Protein AF-A0A698H9S6-F1 (afdb_monomer_lite)

Structure (mmCIF, N/CA/C/O backbone):
data_AF-A0A698H9S6-F1
#
_entry.id   AF-A0A698H9S6-F1
#
loop_
_atom_site.group_PDB
_atom_site.id
_atom_site.type_symbol
_atom_site.label_atom_id
_atom_site.label_alt_id
_atom_site.label_comp_id
_atom_site.label_asym_id
_atom_site.label_entity_id
_atom_site.label_seq_id
_atom_site.pdbx_PDB_ins_code
_atom_site.Cartn_x
_atom_site.Cartn_y
_atom_site.Cartn_z
_atom_site.occupancy
_atom_site.B_iso_or_equiv
_atom_site.auth_seq_id
_atom_site.auth_comp_id
_atom_s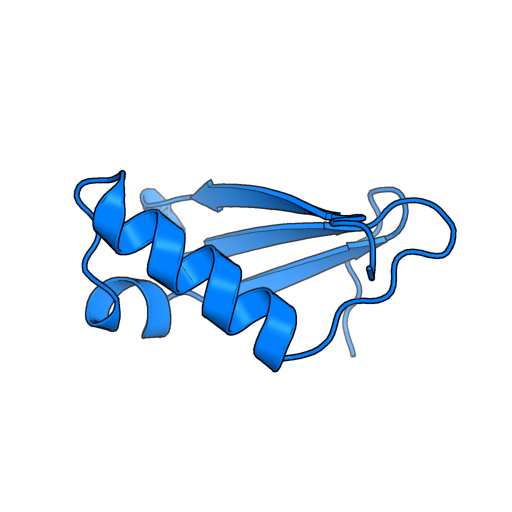ite.auth_asym_id
_atom_site.auth_atom_id
_atom_site.pdbx_PDB_model_num
ATOM 1 N N . MET A 1 1 ? 12.576 16.327 -6.090 1.00 32.53 1 MET A N 1
ATOM 2 C CA . MET A 1 1 ? 11.104 16.261 -6.006 1.00 32.53 1 MET A CA 1
ATOM 3 C C . MET A 1 1 ? 10.687 14.962 -6.669 1.00 32.53 1 MET A C 1
ATOM 5 O O . MET A 1 1 ? 10.702 14.899 -7.888 1.00 32.53 1 MET A O 1
ATOM 9 N N . ILE A 1 2 ? 10.474 13.912 -5.874 1.00 39.59 2 ILE A N 1
ATOM 10 C CA . ILE A 1 2 ? 9.966 12.617 -6.345 1.00 39.59 2 ILE A CA 1
ATOM 11 C C . ILE A 1 2 ? 8.451 12.797 -6.464 1.00 39.59 2 ILE A C 1
ATOM 13 O O . ILE A 1 2 ? 7.805 13.214 -5.502 1.00 39.59 2 ILE A O 1
ATOM 17 N N . GLY A 1 3 ? 7.932 12.647 -7.681 1.00 45.50 3 GLY A N 1
ATOM 18 C CA . GLY A 1 3 ? 6.510 12.767 -7.976 1.00 45.50 3 GLY A CA 1
ATOM 19 C C . GLY A 1 3 ? 5.727 11.683 -7.247 1.00 45.50 3 GLY A C 1
ATOM 20 O O . GLY A 1 3 ? 6.203 10.563 -7.080 1.00 45.50 3 GLY A O 1
ATOM 21 N N . ARG A 1 4 ? 4.543 12.047 -6.756 1.00 58.50 4 ARG A N 1
ATOM 22 C CA . ARG A 1 4 ? 3.581 11.114 -6.167 1.00 58.50 4 ARG A CA 1
ATOM 23 C C . ARG A 1 4 ? 3.006 10.256 -7.294 1.00 58.50 4 ARG A C 1
ATOM 25 O O . ARG A 1 4 ? 1.969 10.596 -7.850 1.00 58.50 4 ARG A O 1
ATOM 32 N N . ASP A 1 5 ? 3.700 9.185 -7.652 1.00 69.19 5 ASP A N 1
ATOM 33 C CA . ASP A 1 5 ? 3.356 8.373 -8.825 1.00 69.19 5 ASP A CA 1
ATOM 34 C C . ASP A 1 5 ? 2.411 7.207 -8.484 1.00 69.19 5 ASP A C 1
ATOM 36 O O . ASP A 1 5 ? 2.374 6.210 -9.203 1.00 69.19 5 ASP A O 1
ATOM 40 N N . PHE A 1 6 ? 1.667 7.281 -7.375 1.00 78.50 6 PHE A N 1
ATOM 41 C CA . PHE A 1 6 ? 0.679 6.261 -7.033 1.00 78.50 6 PHE A CA 1
ATOM 42 C C . PHE A 1 6 ? -0.620 6.866 -6.499 1.00 78.50 6 PHE A C 1
ATOM 44 O O . PHE A 1 6 ? -0.624 7.854 -5.762 1.00 78.50 6 PHE A O 1
ATOM 51 N N . LEU A 1 7 ? -1.736 6.253 -6.883 1.00 84.56 7 LEU A N 1
ATOM 52 C CA . LEU A 1 7 ? -3.059 6.524 -6.328 1.00 84.56 7 LEU A CA 1
ATOM 53 C C . LEU A 1 7 ? -3.316 5.565 -5.168 1.00 84.56 7 LEU A C 1
ATOM 55 O O . LEU A 1 7 ? -2.730 4.485 -5.109 1.00 84.56 7 LEU A O 1
ATOM 59 N N . TYR A 1 8 ? -4.223 5.918 -4.263 1.00 84.69 8 TYR A N 1
ATOM 60 C CA . TYR A 1 8 ? -4.642 5.000 -3.212 1.00 84.69 8 TYR A CA 1
ATOM 61 C C . TYR A 1 8 ? -6.155 4.994 -3.006 1.00 84.69 8 TYR A C 1
ATOM 63 O O . TYR A 1 8 ? -6.855 5.957 -3.318 1.00 84.69 8 TYR A O 1
ATOM 71 N N . SER A 1 9 ? -6.662 3.893 -2.457 1.00 87.25 9 SER A N 1
ATOM 72 C CA . SER A 1 9 ? -8.047 3.756 -2.013 1.00 87.25 9 SER A CA 1
ATOM 73 C C . SER A 1 9 ? -8.106 2.983 -0.699 1.00 87.25 9 SER A C 1
ATOM 75 O O . SER A 1 9 ? -7.404 1.986 -0.534 1.00 87.25 9 SER A O 1
ATOM 77 N N . ILE A 1 10 ? -8.931 3.443 0.244 1.00 87.00 10 ILE A N 1
ATOM 78 C CA . ILE A 1 10 ? -9.091 2.814 1.560 1.00 87.00 10 ILE A CA 1
ATOM 79 C C . ILE A 1 10 ? -10.465 2.156 1.634 1.00 87.00 10 ILE A C 1
ATOM 81 O O . ILE A 1 10 ? -11.496 2.813 1.493 1.00 87.00 10 ILE A O 1
ATOM 85 N N . HIS A 1 11 ? -10.474 0.858 1.914 1.00 89.31 11 HIS A N 1
ATOM 86 C CA . HIS A 1 11 ? -11.673 0.044 2.070 1.00 89.31 11 HIS A CA 1
ATOM 87 C C . HIS A 1 11 ? -11.860 -0.318 3.549 1.00 89.31 11 HIS A C 1
ATOM 89 O O . HIS A 1 11 ? -11.260 -1.280 4.038 1.00 89.31 11 HIS A O 1
ATOM 95 N N . LYS A 1 12 ? -12.683 0.469 4.264 1.00 87.19 12 LYS A N 1
ATOM 96 C CA . LYS A 1 12 ? -12.971 0.302 5.708 1.00 87.19 12 LYS A CA 1
ATOM 97 C C . LYS A 1 12 ? -13.505 -1.089 6.045 1.00 87.19 12 LYS A C 1
ATOM 99 O O . LYS A 1 12 ? -13.042 -1.734 6.978 1.00 87.19 12 LYS A O 1
ATOM 104 N N . ASP A 1 13 ? -14.463 -1.558 5.254 1.00 89.75 13 ASP A N 1
ATOM 105 C CA . ASP A 1 13 ? -15.136 -2.850 5.404 1.00 89.75 13 ASP A CA 1
ATOM 106 C C . ASP A 1 13 ? -14.163 -4.034 5.337 1.00 89.75 13 ASP A C 1
ATOM 108 O O . ASP A 1 13 ? -14.312 -5.009 6.071 1.00 89.75 13 ASP A O 1
ATOM 112 N N . LYS A 1 14 ? -13.137 -3.924 4.489 1.00 92.31 14 LYS A N 1
ATOM 113 C CA . LYS A 1 14 ? -12.130 -4.971 4.265 1.00 92.31 14 LYS A CA 1
ATOM 114 C C . LYS A 1 14 ? -10.843 -4.757 5.052 1.00 92.31 14 LYS A C 1
ATOM 116 O O . LYS A 1 14 ? -9.909 -5.535 4.868 1.00 92.31 14 LYS A O 1
ATOM 121 N N . LYS A 1 15 ? -10.746 -3.682 5.843 1.00 91.44 15 LYS A N 1
ATOM 122 C CA . LYS A 1 15 ? -9.490 -3.214 6.451 1.00 91.44 15 LYS A CA 1
ATOM 123 C C . LYS A 1 15 ? -8.318 -3.264 5.466 1.00 91.44 15 LYS A C 1
ATOM 125 O O . LYS A 1 15 ? -7.277 -3.858 5.737 1.00 91.44 15 LYS A O 1
ATOM 130 N N . SER A 1 16 ? -8.531 -2.722 4.271 1.00 91.50 16 SER A N 1
ATOM 131 C CA . SER A 1 16 ? -7.578 -2.830 3.165 1.00 91.50 16 SER A CA 1
ATOM 132 C C . SER A 1 16 ? -7.221 -1.460 2.601 1.00 91.50 16 SER A C 1
ATOM 134 O O . SER A 1 16 ? -8.095 -0.610 2.432 1.00 91.50 16 SER A O 1
ATOM 136 N N . ILE A 1 17 ? -5.946 -1.265 2.275 1.00 89.50 17 ILE A N 1
ATOM 137 C CA . ILE A 1 17 ? -5.431 -0.082 1.579 1.00 89.50 17 ILE A CA 1
ATOM 138 C C . ILE A 1 17 ? -4.899 -0.549 0.230 1.00 89.50 17 ILE A C 1
ATOM 140 O O . ILE A 1 17 ? -4.010 -1.396 0.170 1.00 89.50 17 ILE A O 1
ATOM 144 N N . TYR A 1 18 ? -5.452 -0.031 -0.859 1.00 91.00 18 TYR A N 1
ATOM 145 C CA . TYR A 1 18 ? -5.010 -0.352 -2.213 1.00 91.00 18 TYR A CA 1
ATOM 146 C C . TYR A 1 18 ? -4.133 0.775 -2.725 1.00 91.00 18 TYR A C 1
ATOM 148 O O . TYR A 1 18 ? -4.566 1.922 -2.745 1.00 91.00 18 TYR A O 1
ATOM 156 N N . LEU A 1 19 ? -2.911 0.438 -3.121 1.00 89.75 19 LEU A N 1
ATOM 157 C CA . LEU A 1 19 ? -1.913 1.338 -3.681 1.00 89.75 19 LEU A CA 1
ATOM 158 C C . LEU A 1 19 ? -1.785 1.007 -5.168 1.00 89.75 19 LEU A C 1
ATOM 160 O O . LEU A 1 1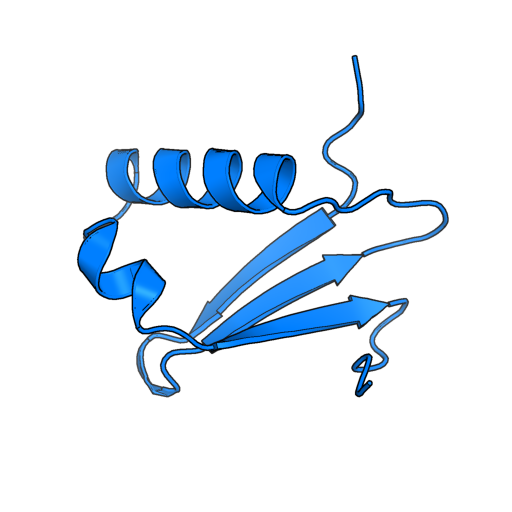9 ? -1.421 -0.111 -5.524 1.00 89.75 19 LEU A O 1
ATOM 164 N N . PHE A 1 20 ? -2.119 1.953 -6.036 1.00 89.12 20 PHE A N 1
ATOM 165 C CA . PHE A 1 20 ? -2.121 1.786 -7.485 1.00 89.12 20 PHE A CA 1
ATOM 166 C C . PHE A 1 20 ? -0.939 2.531 -8.093 1.00 89.12 20 PHE A C 1
ATOM 168 O O . PHE A 1 20 ? -0.900 3.759 -8.072 1.00 89.12 20 PHE A O 1
ATOM 175 N N . CYS A 1 21 ? -0.001 1.780 -8.653 1.00 87.50 21 CYS A N 1
ATOM 176 C CA . CYS A 1 21 ? 1.199 2.287 -9.302 1.00 87.50 21 CYS A CA 1
ATOM 177 C C . CYS A 1 21 ? 1.057 2.212 -10.833 1.00 87.50 21 CYS A C 1
ATOM 179 O O . CYS A 1 21 ? 0.651 1.178 -11.379 1.00 87.50 21 CYS A O 1
ATOM 181 N N . GLU A 1 22 ? 1.456 3.278 -11.527 1.00 81.75 22 GLU A N 1
ATOM 182 C CA . GLU A 1 22 ? 1.435 3.401 -12.989 1.00 81.75 22 GLU A CA 1
ATOM 183 C C . GLU A 1 22 ? 2.833 3.717 -13.547 1.00 81.75 22 GLU A C 1
ATOM 185 O O . GLU A 1 22 ? 3.464 4.687 -13.158 1.00 81.75 22 GLU A O 1
ATOM 190 N N . ASN A 1 23 ? 3.308 2.910 -14.504 1.00 72.19 23 ASN A N 1
ATOM 191 C CA . ASN A 1 23 ? 4.500 3.142 -15.343 1.00 72.19 23 ASN A CA 1
AT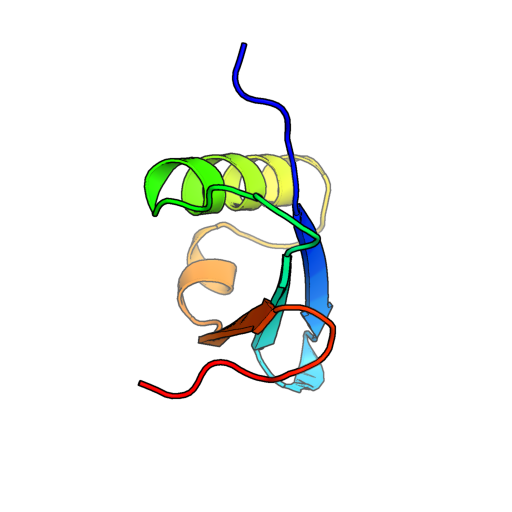OM 192 C C . ASN A 1 23 ? 5.667 3.960 -14.726 1.00 72.19 23 ASN A C 1
ATOM 194 O O . ASN A 1 23 ? 5.717 5.183 -14.835 1.00 72.19 23 ASN A O 1
ATOM 198 N N . LYS A 1 24 ? 6.695 3.253 -14.231 1.00 75.00 24 LYS A N 1
ATOM 199 C CA . LYS A 1 24 ? 7.902 3.799 -13.568 1.00 75.00 24 LYS A CA 1
ATOM 200 C C . LYS A 1 24 ? 7.668 4.434 -12.192 1.00 75.00 24 LYS A C 1
ATOM 202 O O . LYS A 1 24 ? 8.625 4.991 -11.656 1.00 75.00 24 LYS A O 1
ATOM 207 N N . SER A 1 25 ? 6.480 4.289 -11.596 1.00 77.06 25 SER A N 1
ATOM 208 C CA . SER A 1 25 ? 6.279 4.646 -10.189 1.00 77.06 25 SER A CA 1
ATOM 209 C C . SER A 1 25 ? 7.335 4.001 -9.306 1.00 77.06 25 SER A C 1
ATOM 211 O O . SER A 1 25 ? 7.578 2.792 -9.377 1.00 77.06 25 SER A O 1
ATOM 213 N N . ILE A 1 26 ? 7.914 4.810 -8.431 1.00 79.62 26 ILE A N 1
ATOM 214 C CA . ILE A 1 26 ? 8.714 4.329 -7.316 1.00 79.62 26 ILE A CA 1
ATOM 215 C C . ILE A 1 26 ? 7.839 4.454 -6.079 1.00 79.62 26 ILE A C 1
ATOM 217 O O . ILE A 1 26 ? 7.345 5.536 -5.769 1.00 79.62 26 ILE A O 1
ATOM 221 N N . ILE A 1 27 ? 7.639 3.333 -5.396 1.00 80.81 27 ILE A N 1
ATOM 222 C CA . ILE A 1 27 ? 6.964 3.298 -4.109 1.00 80.81 27 ILE A CA 1
ATOM 223 C C . ILE A 1 27 ? 7.914 2.699 -3.081 1.00 80.81 27 ILE A C 1
ATOM 225 O O . ILE A 1 27 ? 8.495 1.635 -3.293 1.00 80.81 27 ILE A O 1
ATOM 229 N N . ASP A 1 28 ? 8.090 3.413 -1.981 1.00 82.94 28 ASP A N 1
ATOM 230 C CA . ASP A 1 28 ? 8.898 2.995 -0.846 1.00 82.94 28 ASP A CA 1
ATOM 231 C C . ASP A 1 28 ? 8.083 3.128 0.449 1.00 82.94 28 ASP A C 1
ATOM 233 O O . ASP A 1 28 ? 7.048 3.802 0.494 1.00 82.94 28 ASP A O 1
ATOM 237 N N . CYS A 1 29 ? 8.541 2.463 1.510 1.00 82.56 29 CYS A N 1
ATOM 238 C CA . CYS A 1 29 ? 7.820 2.424 2.780 1.00 82.56 29 CYS A CA 1
ATOM 239 C C . CYS A 1 29 ? 7.632 3.814 3.410 1.00 82.56 29 CYS A C 1
ATOM 241 O O . CYS A 1 29 ? 6.611 4.043 4.057 1.00 82.56 29 CYS A O 1
ATOM 243 N N . GLN A 1 30 ? 8.583 4.737 3.228 1.00 84.94 30 GLN A N 1
ATOM 244 C CA . GLN A 1 30 ? 8.483 6.095 3.763 1.00 84.94 30 GLN A CA 1
ATOM 245 C C . GLN A 1 30 ? 7.412 6.889 3.011 1.00 84.94 30 GLN A C 1
ATOM 247 O O . GLN A 1 30 ? 6.556 7.506 3.643 1.00 84.94 30 GLN A O 1
ATOM 252 N N . SER A 1 31 ? 7.401 6.814 1.681 1.00 83.88 31 SER A N 1
ATOM 253 C CA . SER A 1 31 ? 6.379 7.448 0.842 1.00 83.88 31 SER A CA 1
ATOM 254 C C . SER A 1 31 ? 4.962 6.966 1.191 1.00 83.88 31 SER A C 1
ATOM 256 O O . SER A 1 31 ? 4.034 7.773 1.253 1.00 83.88 31 SER A O 1
ATOM 258 N N . ILE A 1 32 ? 4.785 5.670 1.482 1.00 81.62 32 ILE A N 1
ATOM 259 C CA . ILE A 1 32 ? 3.506 5.120 1.968 1.00 81.62 32 ILE A CA 1
ATOM 260 C C . ILE A 1 32 ? 3.147 5.719 3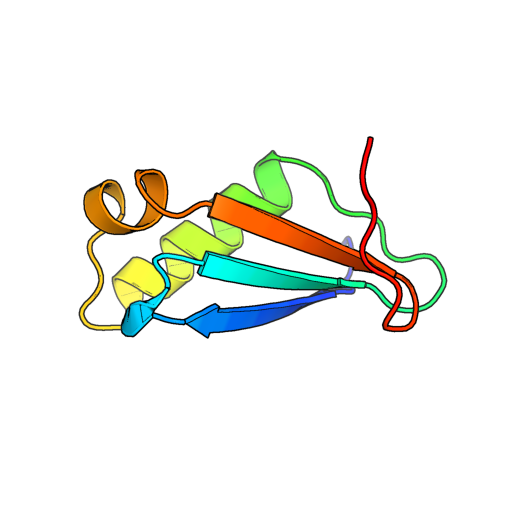.333 1.00 81.62 32 ILE A C 1
ATOM 262 O O . ILE A 1 32 ? 2.033 6.205 3.518 1.00 81.62 32 ILE A O 1
ATOM 266 N N . TYR A 1 33 ? 4.085 5.708 4.282 1.00 82.38 33 TYR A N 1
ATOM 267 C CA . TYR A 1 33 ? 3.870 6.227 5.634 1.00 82.38 33 TYR A CA 1
ATOM 268 C C . TYR A 1 33 ? 3.436 7.699 5.630 1.00 82.38 33 TYR A C 1
ATOM 270 O O . TYR A 1 33 ? 2.467 8.064 6.293 1.00 82.38 33 TYR A O 1
ATOM 278 N N . GLU A 1 34 ? 4.122 8.548 4.864 1.00 84.06 34 GLU A N 1
ATOM 279 C CA . GLU A 1 34 ? 3.829 9.982 4.797 1.00 84.06 34 GLU A CA 1
ATOM 280 C C . GLU A 1 34 ? 2.441 10.276 4.211 1.00 84.06 34 GLU A C 1
ATOM 282 O O . GLU A 1 34 ? 1.767 11.200 4.669 1.00 84.06 34 GLU A O 1
ATOM 287 N N . GLU A 1 35 ? 1.987 9.506 3.218 1.00 80.06 35 GLU A N 1
ATOM 288 C CA . GLU A 1 35 ? 0.631 9.654 2.676 1.00 80.06 35 GLU A CA 1
ATOM 289 C C . GLU A 1 35 ? -0.442 9.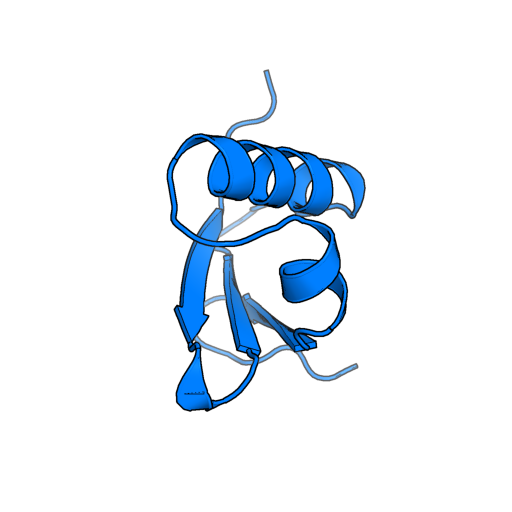149 3.649 1.00 80.06 35 GLU A C 1
ATOM 291 O O . GLU A 1 35 ? -1.462 9.816 3.824 1.00 80.06 35 GLU A O 1
ATOM 296 N N . LEU A 1 36 ? -0.199 8.045 4.363 1.00 78.62 36 LEU A N 1
ATOM 297 C CA . LEU A 1 36 ? -1.112 7.575 5.415 1.00 78.62 36 LEU A CA 1
ATOM 298 C C . LEU A 1 36 ? -1.207 8.556 6.592 1.00 78.62 36 LEU A C 1
ATOM 300 O O . LEU A 1 36 ? -2.284 8.747 7.150 1.00 78.62 36 LEU A O 1
ATOM 304 N N . TYR A 1 37 ? -0.117 9.236 6.940 1.00 77.12 37 TYR A N 1
ATOM 305 C CA . TYR A 1 37 ? -0.138 10.272 7.973 1.00 77.12 37 TYR A CA 1
ATOM 306 C C . TYR A 1 37 ? -0.957 11.504 7.547 1.00 77.12 37 TYR A C 1
ATOM 308 O O . TYR A 1 37 ? -1.703 12.081 8.336 1.00 77.12 37 TYR A O 1
ATOM 316 N N . LYS A 1 38 ? -0.889 11.902 6.270 1.00 78.25 38 LYS A N 1
ATOM 317 C CA . LYS A 1 38 ? -1.747 12.981 5.738 1.00 78.25 38 LYS A CA 1
ATOM 318 C C . LYS A 1 38 ? -3.226 12.605 5.739 1.00 78.25 38 LYS A C 1
ATOM 320 O O . LYS A 1 38 ? -4.079 13.486 5.866 1.00 78.25 38 LYS A O 1
ATOM 325 N N . LEU A 1 39 ? -3.536 11.320 5.591 1.00 71.56 39 LEU A N 1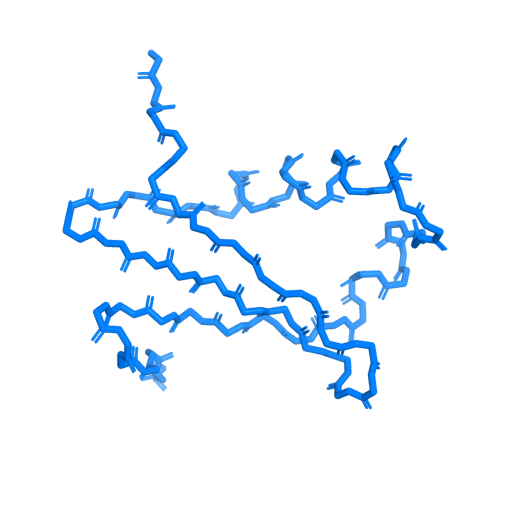
ATOM 326 C CA . LEU A 1 39 ? -4.902 10.821 5.678 1.00 71.56 39 LEU A CA 1
ATOM 327 C C . LEU A 1 39 ? -5.486 11.006 7.076 1.00 71.56 39 LEU A C 1
ATOM 329 O O . LEU A 1 39 ? -6.605 11.501 7.172 1.00 71.56 39 LEU A O 1
ATOM 333 N N . GLU A 1 40 ? -4.735 10.730 8.143 1.00 69.75 40 GLU A N 1
ATOM 334 C CA . GLU A 1 40 ? -5.181 11.017 9.520 1.00 69.75 40 GLU A CA 1
ATOM 335 C C . GLU A 1 40 ? -5.572 12.495 9.700 1.00 69.75 40 GLU A C 1
ATOM 337 O O . GLU A 1 40 ? -6.564 12.815 10.344 1.00 69.75 40 GLU A O 1
ATOM 342 N N . ALA A 1 41 ? -4.851 13.415 9.054 1.00 67.19 41 ALA A N 1
ATOM 343 C CA . ALA A 1 41 ? -5.162 14.843 9.125 1.00 67.19 41 ALA A CA 1
ATOM 344 C C . ALA A 1 41 ? -6.403 15.271 8.312 1.00 67.19 41 ALA A C 1
ATOM 346 O O . ALA A 1 41 ? -6.871 16.400 8.465 1.00 67.19 41 ALA A O 1
ATOM 347 N N . THR A 1 42 ? -6.912 14.423 7.413 1.00 68.94 42 THR A N 1
ATOM 348 C CA . THR A 1 42 ? -7.955 14.785 6.430 1.00 68.94 42 THR A CA 1
ATOM 349 C C . THR A 1 42 ? -9.185 13.878 6.452 1.00 68.94 42 THR A C 1
ATOM 351 O O . THR A 1 42 ? -10.157 14.145 5.745 1.00 68.94 42 THR A O 1
ATOM 354 N N . THR A 1 43 ? -9.172 12.822 7.260 1.00 70.94 43 THR A N 1
ATOM 355 C CA . THR A 1 43 ? -10.224 11.804 7.340 1.00 70.94 43 THR A CA 1
ATOM 356 C C . THR A 1 43 ? -10.496 11.435 8.798 1.00 70.94 43 THR A C 1
ATOM 358 O O . THR A 1 43 ? -9.683 11.716 9.667 1.00 70.94 43 THR A O 1
ATOM 361 N N . ASP A 1 44 ? -11.612 10.758 9.077 1.00 78.81 44 ASP A N 1
ATOM 362 C CA . ASP A 1 44 ? -11.951 10.288 10.435 1.00 78.81 44 ASP A CA 1
ATOM 363 C C . ASP A 1 44 ? -11.115 9.077 10.907 1.00 78.81 44 ASP A C 1
ATOM 365 O O . ASP A 1 44 ? -11.508 8.376 11.838 1.00 78.81 44 ASP A O 1
ATOM 369 N N . PHE A 1 45 ? -10.014 8.760 10.225 1.00 77.62 45 PHE A N 1
ATOM 370 C CA . PHE A 1 45 ? -9.145 7.644 10.580 1.00 77.62 45 PHE A CA 1
ATOM 371 C C . PHE A 1 45 ? -8.053 8.097 11.539 1.00 77.62 45 PHE A C 1
ATOM 373 O O . PHE A 1 45 ? -7.411 9.116 11.301 1.00 77.62 45 PHE A O 1
ATOM 380 N N . THR A 1 46 ? -7.769 7.295 12.563 1.00 83.06 46 THR A N 1
ATOM 381 C CA . THR A 1 46 ? -6.522 7.450 13.319 1.00 83.06 46 THR A CA 1
ATOM 382 C C . THR A 1 46 ? -5.394 6.701 12.620 1.00 83.06 46 THR A C 1
ATOM 384 O O . THR A 1 46 ? -5.610 5.686 11.947 1.00 83.06 46 THR A O 1
ATOM 387 N N . PHE A 1 47 ? -4.161 7.159 12.802 1.00 80.25 47 PHE A N 1
ATOM 388 C CA . PHE A 1 47 ? -2.998 6.462 12.264 1.00 80.25 47 PHE A CA 1
ATOM 389 C C . PHE A 1 47 ? -2.872 5.034 12.820 1.00 80.25 47 PHE A C 1
ATOM 391 O O . PHE A 1 47 ? -2.541 4.102 12.088 1.00 80.25 47 PHE A O 1
ATOM 398 N N . GLU A 1 48 ? -3.199 4.843 14.099 1.00 83.62 48 GLU A N 1
ATOM 399 C CA . GLU A 1 48 ? -3.224 3.528 14.748 1.00 83.62 48 GLU A CA 1
ATOM 400 C C . GLU A 1 48 ? -4.255 2.585 14.108 1.00 83.62 48 GLU A C 1
ATOM 402 O O . GLU A 1 48 ? -3.973 1.402 13.908 1.00 83.62 48 GLU A O 1
ATOM 407 N N . GLU A 1 49 ? -5.421 3.101 13.705 1.00 84.44 49 GLU A N 1
ATOM 408 C CA . GLU A 1 49 ? -6.399 2.312 12.959 1.00 84.44 49 GLU A CA 1
ATOM 409 C C . GLU A 1 49 ? -5.816 1.856 11.613 1.00 84.44 49 GLU A C 1
ATOM 411 O O . GLU A 1 49 ? -5.895 0.667 11.289 1.00 84.44 49 GLU A O 1
ATOM 416 N N . LEU A 1 50 ? -5.182 2.763 10.862 1.00 82.62 50 LEU A N 1
ATOM 417 C CA . LEU A 1 50 ? -4.597 2.472 9.548 1.00 82.62 50 LEU A CA 1
ATOM 418 C C . LEU A 1 50 ? -3.448 1.456 9.610 1.00 82.62 50 LEU A C 1
ATOM 420 O O . LEU A 1 50 ? -3.285 0.681 8.671 1.00 82.62 50 LEU A O 1
ATOM 424 N N . GLN A 1 51 ? -2.696 1.382 10.713 1.00 82.94 51 GLN A N 1
ATOM 425 C CA . GLN A 1 51 ? -1.676 0.338 10.900 1.00 82.94 51 GLN A CA 1
ATOM 426 C C . GLN A 1 51 ? -2.262 -1.078 10.942 1.00 82.94 51 GLN A C 1
ATOM 428 O O . GLN A 1 51 ? -1.570 -2.042 10.619 1.00 82.94 51 GLN A O 1
ATOM 433 N N . SER A 1 52 ? -3.534 -1.222 11.329 1.00 87.56 52 SER A N 1
ATOM 434 C CA . SER A 1 52 ? -4.219 -2.519 11.327 1.00 87.56 52 SER A CA 1
ATOM 435 C C . SER A 1 52 ? -4.710 -2.947 9.940 1.00 87.56 52 SER A C 1
ATOM 437 O O . SER A 1 52 ? -5.223 -4.059 9.792 1.00 87.56 52 SER A O 1
ATOM 439 N N . TYR A 1 53 ? -4.595 -2.076 8.932 1.00 89.81 53 TYR A N 1
ATOM 440 C CA . TYR A 1 53 ? -5.069 -2.344 7.580 1.00 89.81 53 TYR A CA 1
ATOM 441 C C . TYR A 1 53 ? -3.985 -3.054 6.776 1.00 89.81 53 TYR A C 1
ATOM 443 O O . TYR A 1 53 ? -2.798 -2.746 6.861 1.00 89.81 53 TYR A O 1
ATOM 451 N N . GLN A 1 54 ? -4.409 -3.989 5.933 1.00 90.38 54 GLN A N 1
ATOM 452 C CA . GLN A 1 54 ? -3.508 -4.664 5.014 1.00 90.38 54 GLN A CA 1
ATOM 453 C C . GLN A 1 54 ? -3.326 -3.833 3.742 1.00 90.38 54 GLN A C 1
ATOM 455 O O . GLN A 1 54 ? -4.298 -3.497 3.061 1.00 90.38 54 GLN A O 1
ATOM 460 N N . ALA A 1 55 ? -2.076 -3.514 3.410 1.00 88.38 55 ALA A N 1
ATOM 461 C CA . ALA A 1 55 ? -1.734 -2.822 2.174 1.00 88.38 55 ALA A CA 1
ATOM 462 C C . ALA A 1 55 ? -1.567 -3.812 1.010 1.00 88.38 55 ALA A C 1
ATOM 464 O O . ALA A 1 55 ? -0.911 -4.845 1.146 1.00 88.38 55 ALA A O 1
ATOM 465 N N . TYR A 1 56 ? -2.131 -3.465 -0.143 1.00 91.00 56 TYR A N 1
ATOM 466 C CA . TYR A 1 56 ? -2.027 -4.209 -1.394 1.00 91.00 56 TYR A CA 1
ATOM 467 C C . TYR A 1 56 ? -1.485 -3.289 -2.480 1.00 91.00 56 TYR A C 1
ATOM 469 O O . TYR A 1 56 ? -1.997 -2.184 -2.661 1.00 91.00 56 TYR A O 1
ATOM 477 N N . ILE A 1 57 ? -0.474 -3.748 -3.215 1.00 89.56 57 ILE A N 1
ATOM 478 C CA . ILE A 1 57 ? 0.141 -2.972 -4.293 1.00 89.56 57 ILE A CA 1
ATOM 479 C C . ILE A 1 57 ? -0.320 -3.533 -5.633 1.00 89.56 57 ILE A C 1
ATOM 481 O O . ILE A 1 57 ? -0.148 -4.718 -5.916 1.00 89.56 57 ILE A O 1
ATOM 485 N N . PHE A 1 58 ? -0.882 -2.668 -6.467 1.00 90.56 58 PHE A N 1
ATOM 486 C CA . PHE A 1 58 ? -1.311 -2.972 -7.821 1.00 90.56 58 PHE A CA 1
ATOM 487 C C . PHE A 1 58 ? -0.402 -2.253 -8.815 1.00 90.56 58 PHE A C 1
ATOM 489 O O . PHE A 1 58 ? -0.307 -1.028 -8.790 1.00 90.56 58 PHE A O 1
ATOM 496 N N . LEU A 1 59 ? 0.228 -2.996 -9.724 1.00 88.44 59 LEU A N 1
ATOM 497 C CA . LEU A 1 59 ? 0.969 -2.447 -10.861 1.00 88.44 59 LEU A CA 1
ATOM 498 C C . LEU A 1 59 ? 0.169 -2.693 -12.137 1.00 88.44 59 LEU A C 1
ATOM 500 O O . LEU A 1 59 ? -0.087 -3.847 -12.476 1.00 88.44 59 LEU A O 1
ATOM 504 N N . ASN A 1 60 ? -0.225 -1.632 -12.847 1.00 86.50 60 ASN A N 1
ATOM 505 C CA . ASN A 1 60 ? -1.067 -1.737 -14.051 1.00 86.50 60 ASN A CA 1
ATOM 506 C C . ASN A 1 60 ? -2.286 -2.662 -13.822 1.00 86.50 60 ASN A C 1
ATOM 508 O O . ASN A 1 60 ? -2.507 -3.624 -14.559 1.00 86.50 60 ASN A O 1
ATOM 512 N N . SER A 1 61 ? -3.017 -2.423 -12.726 1.00 85.56 61 SER A N 1
ATOM 513 C CA . SER A 1 61 ? -4.179 -3.218 -12.279 1.00 85.56 61 SER A CA 1
ATOM 514 C C . SER A 1 61 ? -3.899 -4.685 -11.918 1.00 85.56 61 SER A C 1
ATOM 516 O O . SER A 1 61 ? -4.831 -5.427 -11.615 1.00 85.56 61 SER A O 1
ATOM 518 N N . THR A 1 62 ? -2.637 -5.110 -11.890 1.00 89.94 62 THR A N 1
ATOM 519 C CA . THR A 1 62 ? -2.232 -6.451 -11.456 1.00 89.94 62 THR A CA 1
ATOM 520 C C . THR A 1 62 ? -1.790 -6.404 -10.002 1.00 89.94 62 THR A C 1
ATOM 522 O O . THR A 1 62 ? -0.892 -5.637 -9.660 1.00 89.94 62 THR A O 1
ATOM 525 N N . LEU A 1 63 ? -2.406 -7.224 -9.148 1.00 92.50 63 LEU A N 1
ATOM 526 C CA . LEU A 1 63 ? -1.986 -7.354 -7.755 1.00 92.50 63 LEU A CA 1
ATOM 527 C C . LEU A 1 63 ? -0.589 -7.984 -7.690 1.00 92.50 63 LEU A C 1
ATOM 529 O O . LEU A 1 63 ? -0.381 -9.086 -8.196 1.00 92.50 63 LEU A O 1
ATOM 533 N N . LEU A 1 64 ? 0.350 -7.299 -7.042 1.00 87.56 64 LEU A N 1
ATOM 534 C CA . LEU A 1 64 ? 1.671 -7.837 -6.750 1.00 87.56 64 LEU A CA 1
ATOM 535 C C . LEU A 1 64 ? 1.587 -8.700 -5.492 1.00 87.56 64 LEU A C 1
ATOM 537 O O . LEU A 1 64 ? 1.478 -8.197 -4.375 1.00 87.56 64 LEU A O 1
ATOM 541 N N . THR A 1 65 ? 1.627 -10.012 -5.686 1.00 83.00 65 THR A N 1
ATOM 542 C CA . THR A 1 65 ? 1.771 -10.993 -4.611 1.00 83.00 65 THR A CA 1
ATOM 543 C C . THR A 1 65 ? 3.224 -11.452 -4.594 1.00 83.00 65 THR A C 1
ATOM 545 O O . THR A 1 65 ? 3.691 -11.981 -5.603 1.00 83.00 65 THR A O 1
ATOM 548 N N . GLY A 1 66 ? 3.937 -11.183 -3.497 1.00 62.62 66 GLY A N 1
ATOM 549 C CA . GLY A 1 66 ? 5.295 -11.695 -3.279 1.00 62.62 66 GLY A CA 1
ATOM 550 C C . GLY A 1 66 ? 5.328 -13.213 -3.195 1.00 62.62 66 GLY A C 1
ATOM 551 O O . GLY A 1 66 ? 4.375 -13.777 -2.609 1.00 62.62 66 GLY A O 1
#

pLDDT: mean 80.66, std 11.74, range [32.53, 92.5]

Sequence (66 aa):
MIGRDFLYSIHKDKKSIYLFCENKSIIDCQSIYEELYKLEATTDFTFEELQSYQAYIFLNSTLLTG

Organism: Campylobacter jejuni (NCBI:txid197)

Radius of gyration: 11.88 Å; chains: 1; bounding box: 26×28×30 Å

Secondary structure (DSSP, 8-state):
-----EEEEEETTTTEEEEEE-SS----HHHHHHHHHHHHTTSS--HHHHHTSEEEEEETTEE---

Foldseek 3Di:
DQDPQWDWDQDPPQLAIEIEGEDPDDDDPVSVLVVLVVCCVVDPDDSVSNVSGYYWYAYVNRTDDD